Protein AF-A0A8T4N8W8-F1 (afdb_monomer_lite)

Structure (mmCIF, N/CA/C/O backbone):
data_AF-A0A8T4N8W8-F1
#
_entry.id   AF-A0A8T4N8W8-F1
#
loop_
_atom_site.group_PDB
_atom_site.id
_atom_site.type_symbol
_atom_site.label_atom_id
_atom_site.label_alt_id
_atom_site.label_comp_id
_atom_site.label_asym_id
_atom_site.label_entity_id
_atom_site.label_seq_id
_atom_site.pdbx_PDB_ins_code
_atom_site.Cartn_x
_atom_site.Cartn_y
_atom_site.Cartn_z
_atom_site.occupancy
_atom_site.B_iso_or_equiv
_atom_site.auth_seq_id
_atom_site.auth_comp_id
_atom_site.auth_asym_id
_atom_site.auth_atom_id
_atom_site.pdbx_PDB_model_num
ATOM 1 N N . MET A 1 1 ? -19.728 -48.490 -28.906 1.00 53.00 1 MET A N 1
ATOM 2 C CA . MET A 1 1 ? -19.740 -47.046 -28.551 1.00 53.00 1 MET A CA 1
ATOM 3 C C . MET A 1 1 ? -19.686 -46.704 -27.045 1.00 53.00 1 MET A C 1
ATOM 5 O O . MET A 1 1 ? -19.624 -45.523 -26.732 1.00 53.00 1 MET A O 1
ATOM 9 N N . LYS A 1 2 ? -19.655 -47.656 -26.089 1.00 49.41 2 LYS A N 1
ATOM 10 C CA . LYS A 1 2 ? -19.537 -47.335 -24.640 1.00 49.41 2 LYS A CA 1
ATOM 11 C C . LYS A 1 2 ? -18.096 -47.180 -24.116 1.00 49.41 2 LYS A C 1
ATOM 13 O O . LYS A 1 2 ? -17.905 -46.551 -23.083 1.00 49.41 2 LYS A O 1
ATOM 18 N N . LEU A 1 3 ? -17.087 -47.687 -24.832 1.00 43.88 3 LEU A N 1
ATOM 19 C CA . LEU A 1 3 ? -15.693 -47.703 -24.360 1.00 43.88 3 LEU A CA 1
ATOM 20 C C . LEU A 1 3 ? -14.983 -46.333 -24.452 1.00 43.88 3 LEU A C 1
ATOM 22 O O . LEU A 1 3 ? -14.163 -46.006 -23.602 1.00 43.88 3 LEU A O 1
ATOM 26 N N . GLN A 1 4 ? -15.341 -45.490 -25.429 1.00 45.69 4 GLN A N 1
ATOM 27 C CA . GLN A 1 4 ? -14.698 -44.181 -25.637 1.00 45.69 4 GLN A CA 1
ATOM 28 C C . GLN A 1 4 ? -15.079 -43.124 -24.587 1.00 45.69 4 GLN A C 1
ATOM 30 O O . GLN A 1 4 ? -14.284 -42.231 -24.309 1.00 45.69 4 GLN A O 1
ATOM 35 N N . ARG A 1 5 ? -16.256 -43.222 -23.950 1.00 45.28 5 ARG A N 1
ATOM 36 C CA . ARG A 1 5 ? -16.694 -42.239 -22.937 1.00 45.28 5 ARG A CA 1
ATOM 37 C C . ARG A 1 5 ? -15.932 -42.356 -21.609 1.00 45.28 5 ARG A C 1
ATOM 39 O O . ARG A 1 5 ? -15.753 -41.347 -20.934 1.00 45.28 5 ARG A O 1
ATOM 46 N N . ASN A 1 6 ? -15.436 -43.546 -21.263 1.00 50.78 6 ASN A N 1
ATOM 47 C CA . ASN A 1 6 ? -14.675 -43.753 -20.024 1.00 50.78 6 ASN A CA 1
ATOM 48 C C . ASN A 1 6 ? -13.252 -43.188 -20.097 1.00 50.78 6 ASN A C 1
ATOM 50 O O . ASN A 1 6 ? -12.751 -42.671 -19.103 1.00 50.78 6 ASN A O 1
ATOM 54 N N . ILE A 1 7 ? -12.628 -43.210 -21.275 1.00 53.06 7 ILE A N 1
ATOM 55 C CA . ILE A 1 7 ? -11.259 -42.713 -21.458 1.00 53.06 7 ILE A CA 1
ATOM 56 C C . ILE A 1 7 ? -11.209 -41.189 -21.253 1.00 53.06 7 ILE A C 1
ATOM 58 O O . ILE A 1 7 ? -10.396 -40.705 -20.470 1.00 53.06 7 ILE A O 1
ATOM 62 N N . PHE A 1 8 ? -12.145 -40.429 -21.832 1.00 48.12 8 PHE A N 1
ATOM 63 C CA . PHE A 1 8 ? -12.204 -38.970 -21.643 1.00 48.12 8 PHE A CA 1
ATOM 64 C C . PHE A 1 8 ? -12.473 -38.541 -20.190 1.00 48.12 8 PHE A C 1
ATOM 66 O O . PHE A 1 8 ? -11.938 -37.529 -19.740 1.00 48.12 8 PHE A O 1
ATOM 73 N N . SER A 1 9 ? -13.256 -39.312 -19.428 1.00 50.34 9 SER A N 1
ATOM 74 C CA . SER A 1 9 ? -13.489 -39.032 -18.004 1.00 50.34 9 SER A CA 1
ATOM 75 C C . SER A 1 9 ? -12.240 -39.261 -17.149 1.00 50.34 9 SER A C 1
ATOM 77 O O . SER A 1 9 ? -12.034 -38.529 -16.180 1.00 50.34 9 SER A O 1
ATOM 79 N N . ILE A 1 10 ? -11.425 -40.263 -17.489 1.00 54.72 10 ILE A N 1
ATOM 80 C CA . ILE A 1 10 ? -10.175 -40.569 -16.784 1.00 54.72 10 ILE A CA 1
ATOM 81 C C . ILE A 1 10 ? -9.116 -39.510 -17.109 1.00 54.72 10 ILE A C 1
ATOM 83 O O . ILE A 1 10 ? -8.486 -38.994 -16.189 1.00 54.72 10 ILE A O 1
ATOM 87 N N . PHE A 1 11 ? -8.992 -39.094 -18.375 1.00 47.41 11 PHE A N 1
ATOM 88 C CA . PHE A 1 11 ? -8.075 -38.016 -18.767 1.00 47.41 11 PHE A CA 1
ATOM 89 C C . PHE A 1 11 ? -8.440 -36.665 -18.142 1.00 47.41 11 PHE A C 1
ATOM 91 O O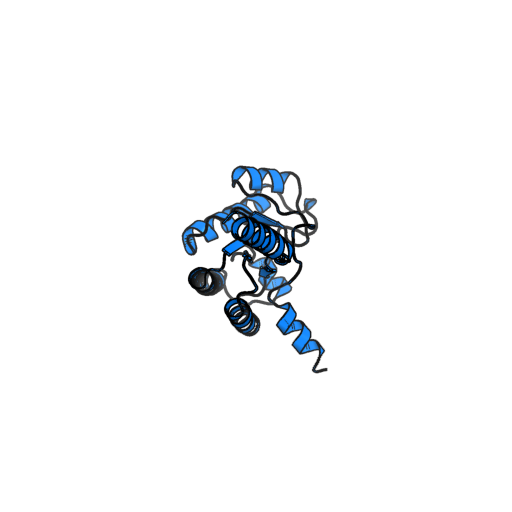 . PHE A 1 11 ? -7.547 -35.936 -17.717 1.00 47.41 11 PHE A O 1
ATOM 98 N N . ARG A 1 12 ? -9.733 -36.343 -18.005 1.00 48.78 12 ARG A N 1
ATOM 99 C CA . ARG A 1 12 ? -10.176 -35.111 -17.334 1.00 48.78 12 ARG A CA 1
ATOM 100 C C . ARG A 1 12 ? -9.859 -35.115 -15.834 1.00 48.78 12 ARG A C 1
ATOM 102 O O . ARG A 1 12 ? -9.370 -34.114 -15.325 1.00 48.78 12 ARG A O 1
ATOM 109 N N . LYS A 1 13 ? -10.044 -36.253 -15.151 1.00 45.66 13 LYS A N 1
ATOM 110 C CA . LYS A 1 13 ? -9.630 -36.417 -13.745 1.00 45.66 13 LYS A CA 1
ATOM 111 C C . LYS A 1 13 ? -8.108 -36.368 -13.567 1.00 45.66 13 LYS A C 1
ATOM 113 O O . LYS A 1 13 ? -7.648 -35.831 -12.568 1.00 45.66 13 LYS A O 1
ATOM 118 N N . PHE A 1 14 ? -7.336 -36.877 -14.531 1.00 43.97 14 PHE A N 1
ATOM 119 C CA . PHE A 1 14 ? -5.872 -36.784 -14.515 1.00 43.97 14 PHE A CA 1
ATOM 120 C C . PHE A 1 14 ? -5.368 -35.352 -14.748 1.00 43.97 14 PHE A C 1
ATOM 122 O O . PHE A 1 14 ? -4.441 -34.929 -14.067 1.00 43.97 14 PHE A O 1
ATOM 129 N N . TYR A 1 15 ? -6.003 -34.582 -15.641 1.00 44.00 15 TYR A N 1
ATOM 130 C CA . TYR A 1 15 ? -5.674 -33.165 -15.857 1.00 44.00 15 TYR A CA 1
ATOM 131 C C . TYR A 1 15 ? -6.038 -32.285 -14.651 1.00 44.00 15 TYR A C 1
ATOM 133 O O . TYR A 1 15 ? -5.325 -31.337 -14.336 1.00 44.00 15 TYR A O 1
ATOM 141 N N . GLU A 1 16 ? -7.120 -32.612 -13.939 1.00 44.50 16 GLU A N 1
ATOM 142 C CA . GLU A 1 16 ? -7.484 -31.942 -12.682 1.00 44.50 16 GLU A CA 1
ATOM 143 C C . GLU A 1 16 ? -6.518 -32.282 -11.527 1.00 44.50 16 GLU A C 1
ATOM 145 O O . GLU A 1 16 ? -6.406 -31.499 -10.587 1.00 44.50 16 GLU A O 1
ATOM 150 N N . TRP A 1 17 ? -5.780 -33.398 -11.611 1.00 40.28 17 TRP A N 1
ATOM 151 C CA . TRP A 1 17 ? -4.795 -33.830 -10.607 1.00 40.28 17 TRP A CA 1
ATOM 152 C C . TRP A 1 17 ? -3.363 -33.326 -10.846 1.00 40.28 17 TRP A C 1
ATOM 154 O O . TRP A 1 17 ? -2.568 -33.324 -9.910 1.00 40.28 17 TRP A O 1
ATOM 164 N N . THR A 1 18 ? -3.010 -32.884 -12.058 1.00 37.09 18 THR A N 1
ATOM 165 C CA . THR A 1 18 ? -1.636 -32.451 -12.389 1.00 37.09 18 THR A CA 1
ATOM 166 C C . THR A 1 18 ? -1.442 -30.943 -12.479 1.00 37.09 18 THR A C 1
ATOM 168 O O . THR A 1 18 ? -0.304 -30.484 -12.587 1.00 37.09 18 THR A O 1
ATOM 171 N N . VAL A 1 19 ? -2.498 -30.138 -12.336 1.00 40.19 19 VAL A N 1
ATOM 172 C CA . VAL A 1 19 ? -2.315 -28.713 -12.041 1.00 40.19 19 VAL A CA 1
ATOM 173 C C . VAL A 1 19 ? -1.991 -28.596 -10.557 1.00 40.19 19 VAL A C 1
ATOM 175 O O . VAL A 1 19 ? -2.871 -28.360 -9.728 1.00 40.19 19 VAL A O 1
ATOM 178 N N . ILE A 1 20 ? -0.708 -28.753 -10.216 1.00 42.34 20 ILE A N 1
ATOM 179 C CA . ILE A 1 20 ? -0.155 -28.165 -8.996 1.00 42.34 20 ILE A CA 1
ATOM 180 C C . ILE A 1 20 ? -0.539 -26.688 -9.075 1.00 42.34 20 ILE A C 1
ATOM 182 O O . ILE A 1 20 ? 0.053 -25.917 -9.829 1.00 42.34 20 ILE A O 1
ATOM 186 N N . ARG A 1 21 ? -1.611 -26.302 -8.375 1.00 41.72 21 ARG A N 1
ATOM 187 C CA . ARG A 1 21 ? -2.006 -24.905 -8.228 1.00 41.72 21 ARG A CA 1
ATOM 188 C C . ARG A 1 21 ? -0.927 -24.261 -7.374 1.00 41.72 21 ARG A C 1
ATOM 190 O O . ARG A 1 21 ? -1.063 -24.191 -6.155 1.00 41.72 21 ARG A O 1
ATOM 197 N N . PHE A 1 22 ? 0.160 -23.832 -8.011 1.00 52.47 22 PHE A N 1
ATOM 198 C CA . PHE A 1 22 ? 1.075 -22.880 -7.411 1.00 52.47 22 PHE A CA 1
ATOM 199 C C . PHE A 1 22 ? 0.207 -21.726 -6.923 1.00 52.47 22 PHE A C 1
ATOM 201 O O . PHE A 1 22 ? -0.564 -21.153 -7.701 1.00 52.47 22 PHE A O 1
ATOM 208 N N . LYS A 1 23 ? 0.242 -21.465 -5.609 1.00 55.50 23 LYS A N 1
ATOM 209 C CA . LYS A 1 23 ? -0.419 -20.280 -5.071 1.00 55.50 23 LYS A CA 1
ATOM 210 C C . LYS A 1 23 ? 0.111 -19.098 -5.890 1.00 55.50 23 LYS A C 1
ATOM 212 O O . LYS A 1 23 ? 1.322 -19.029 -6.104 1.00 55.50 23 LYS A O 1
ATOM 217 N N . PRO A 1 24 ? -0.767 -18.228 -6.407 1.00 62.94 24 PRO A N 1
ATOM 218 C CA . PRO A 1 24 ? -0.310 -17.065 -7.142 1.00 62.94 24 PRO A CA 1
ATOM 219 C C . PRO A 1 24 ? 0.679 -16.284 -6.277 1.00 62.94 24 PRO A C 1
ATOM 221 O O . PRO A 1 24 ? 0.389 -16.067 -5.098 1.00 62.94 24 PRO A O 1
ATOM 224 N N . LEU A 1 25 ? 1.819 -15.878 -6.841 1.00 74.81 25 LEU A N 1
ATOM 225 C CA . LEU A 1 25 ? 2.808 -15.113 -6.090 1.00 74.81 25 LEU A CA 1
ATOM 226 C C . LEU A 1 25 ? 2.155 -13.803 -5.629 1.00 74.81 25 LEU A C 1
ATOM 228 O O . LEU A 1 25 ? 1.484 -13.117 -6.418 1.00 74.81 25 LEU A O 1
ATOM 232 N N . THR A 1 26 ? 2.311 -13.501 -4.343 1.00 82.69 26 THR A N 1
ATOM 233 C CA . THR A 1 26 ? 1.915 -12.225 -3.751 1.00 82.69 26 THR A CA 1
ATOM 234 C C . THR A 1 26 ? 3.168 -11.448 -3.402 1.00 82.69 26 THR A C 1
ATOM 236 O O . THR A 1 26 ? 4.087 -12.028 -2.837 1.00 82.69 26 THR A O 1
ATOM 239 N N . VAL A 1 27 ? 3.211 -10.160 -3.728 1.00 84.81 27 VAL A N 1
ATOM 240 C CA . VAL A 1 27 ? 4.395 -9.336 -3.463 1.00 84.81 27 VAL A CA 1
ATOM 241 C C . VAL A 1 27 ? 4.048 -8.185 -2.536 1.00 84.81 27 VAL A C 1
ATOM 243 O O . VAL A 1 27 ? 3.050 -7.479 -2.715 1.00 84.81 27 VAL A O 1
ATOM 246 N N . HIS A 1 28 ? 4.904 -7.999 -1.545 1.00 89.31 28 HIS A N 1
ATOM 247 C CA . HIS A 1 28 ? 4.926 -6.856 -0.656 1.00 89.31 28 HIS A CA 1
ATOM 248 C C . HIS A 1 28 ? 5.607 -5.684 -1.361 1.00 89.31 28 HIS A C 1
ATOM 250 O O . HIS A 1 28 ? 6.751 -5.798 -1.790 1.00 89.31 28 HIS A O 1
ATOM 256 N N . THR A 1 29 ? 4.902 -4.567 -1.526 1.00 89.25 29 THR A N 1
ATOM 257 C CA . THR A 1 29 ? 5.421 -3.410 -2.267 1.00 89.25 29 THR A CA 1
ATOM 258 C C . THR A 1 29 ? 5.674 -2.229 -1.342 1.00 89.25 29 THR A C 1
ATOM 260 O O . THR A 1 29 ? 4.724 -1.575 -0.902 1.00 89.25 29 THR A O 1
ATOM 263 N N . GLU A 1 30 ? 6.945 -1.935 -1.082 1.00 91.94 30 GLU A N 1
ATOM 264 C CA . GLU A 1 30 ? 7.357 -0.843 -0.187 1.00 91.94 30 GLU A CA 1
ATOM 265 C C . GLU A 1 30 ? 8.293 0.157 -0.866 1.00 91.94 30 GLU A C 1
ATOM 267 O O . GLU A 1 30 ? 8.384 1.304 -0.438 1.00 91.94 30 GLU A O 1
ATOM 272 N N . ALA A 1 31 ? 8.961 -0.248 -1.945 1.00 93.25 31 ALA A N 1
ATOM 273 C CA . ALA A 1 31 ? 9.998 0.531 -2.606 1.00 93.25 31 ALA A CA 1
ATOM 274 C C . ALA A 1 31 ? 9.618 0.933 -4.037 1.00 93.25 31 ALA A C 1
ATOM 276 O O . ALA A 1 31 ? 10.482 1.323 -4.825 1.00 93.25 31 ALA A O 1
ATOM 277 N N . ILE A 1 32 ? 8.327 0.885 -4.388 1.00 94.62 32 ILE A N 1
ATOM 278 C CA . ILE A 1 32 ? 7.862 1.160 -5.754 1.00 94.62 32 ILE A CA 1
ATOM 279 C C . ILE A 1 32 ? 8.260 2.536 -6.274 1.00 94.62 32 ILE A C 1
ATOM 281 O O . ILE A 1 32 ? 8.282 2.708 -7.482 1.00 94.62 32 ILE A O 1
ATOM 285 N N . MET A 1 33 ? 8.577 3.516 -5.423 1.00 94.62 33 MET A N 1
ATOM 286 C CA . MET A 1 33 ? 9.053 4.841 -5.846 1.00 94.62 33 MET A CA 1
ATOM 287 C C . MET A 1 33 ? 10.520 4.852 -6.307 1.00 94.62 33 MET A C 1
ATOM 289 O O . MET A 1 33 ? 10.941 5.811 -6.947 1.00 94.62 33 MET A O 1
ATOM 293 N N . ILE A 1 34 ? 11.292 3.799 -6.036 1.00 93.88 34 ILE A N 1
ATOM 294 C CA . ILE A 1 34 ? 12.697 3.675 -6.436 1.00 93.88 34 ILE A CA 1
ATOM 295 C C . ILE A 1 34 ? 12.775 3.134 -7.869 1.00 93.88 34 ILE A C 1
ATOM 297 O O . ILE A 1 34 ? 12.195 2.099 -8.187 1.00 93.88 34 ILE A O 1
ATOM 301 N N . ASP A 1 35 ? 13.497 3.822 -8.754 1.00 93.69 35 ASP A N 1
ATOM 302 C CA . ASP A 1 35 ? 13.534 3.493 -10.189 1.00 93.69 35 ASP A CA 1
ATOM 303 C C . ASP A 1 35 ? 14.124 2.112 -10.497 1.00 93.69 35 ASP A C 1
ATOM 305 O O . ASP A 1 35 ? 13.618 1.403 -11.370 1.00 93.69 35 ASP A O 1
ATOM 309 N N . SER A 1 36 ? 15.173 1.702 -9.778 1.00 92.38 36 SER A N 1
ATOM 310 C CA . SER A 1 36 ? 15.768 0.370 -9.937 1.00 92.38 36 SER A CA 1
ATOM 311 C C . SER A 1 36 ? 14.779 -0.735 -9.564 1.00 92.38 36 SER A C 1
ATOM 313 O O . SER A 1 36 ? 14.598 -1.672 -10.337 1.00 92.38 36 SER A O 1
ATOM 315 N N . VAL A 1 37 ? 14.071 -0.579 -8.441 1.00 92.81 37 VAL A N 1
ATOM 316 C CA . VAL A 1 37 ? 13.004 -1.493 -8.002 1.00 92.81 37 VAL A CA 1
ATOM 317 C C . VAL A 1 37 ? 11.864 -1.517 -9.013 1.00 92.81 37 VAL A C 1
ATOM 319 O O . VAL A 1 37 ? 11.415 -2.584 -9.424 1.00 92.81 37 VAL A O 1
ATOM 322 N N . TRP A 1 38 ? 11.436 -0.352 -9.497 1.00 94.94 38 TRP A N 1
ATOM 323 C CA . TRP A 1 38 ? 10.382 -0.261 -10.501 1.00 94.94 38 TRP A CA 1
ATOM 324 C C . TRP A 1 38 ? 10.718 -1.001 -11.800 1.00 94.94 38 TRP A C 1
ATOM 326 O O . TRP A 1 38 ? 9.853 -1.633 -12.411 1.00 94.94 38 TRP A O 1
ATOM 336 N N . ASN A 1 39 ? 11.980 -0.969 -12.227 1.00 94.06 39 ASN A N 1
ATOM 337 C CA . ASN A 1 39 ? 12.419 -1.730 -13.391 1.00 94.06 39 ASN A CA 1
ATOM 338 C C . ASN A 1 39 ? 12.330 -3.247 -13.173 1.00 94.06 39 ASN A C 1
ATOM 340 O O . ASN A 1 39 ? 11.955 -3.953 -14.110 1.00 94.06 39 ASN A O 1
ATOM 344 N N . GLU A 1 40 ? 12.597 -3.740 -11.964 1.00 90.19 40 GLU A N 1
ATOM 345 C CA . GLU A 1 40 ? 12.396 -5.154 -11.624 1.00 90.19 40 GLU A CA 1
ATOM 346 C C . GLU A 1 40 ? 10.911 -5.521 -11.530 1.00 90.19 40 GLU A C 1
ATOM 348 O O . GLU A 1 40 ? 10.500 -6.527 -12.110 1.00 90.19 40 GLU A O 1
ATOM 353 N N . ILE A 1 41 ? 10.072 -4.667 -10.931 1.00 91.56 41 ILE A N 1
ATOM 354 C CA . ILE A 1 41 ? 8.612 -4.867 -10.896 1.00 91.56 41 ILE A CA 1
ATOM 355 C C . ILE A 1 41 ? 8.059 -5.060 -12.314 1.00 91.56 41 ILE A C 1
ATOM 357 O O . ILE A 1 41 ? 7.312 -6.007 -12.561 1.00 91.56 41 ILE A O 1
ATOM 361 N N . LYS A 1 42 ? 8.459 -4.220 -13.280 1.00 93.12 42 LYS A N 1
ATOM 362 C CA . LYS A 1 42 ? 8.021 -4.365 -14.682 1.00 93.12 42 LYS A CA 1
ATOM 363 C C . LYS A 1 42 ? 8.406 -5.723 -15.280 1.00 93.12 42 LYS A C 1
ATOM 365 O O . LYS A 1 42 ? 7.607 -6.307 -16.013 1.00 93.12 42 LYS A O 1
ATOM 370 N N . LYS A 1 43 ? 9.599 -6.243 -14.965 1.00 90.75 43 LYS A N 1
ATOM 371 C CA . LYS A 1 43 ? 10.046 -7.572 -15.420 1.00 90.75 43 LYS A CA 1
ATOM 372 C C . LYS A 1 43 ? 9.212 -8.688 -14.787 1.00 90.75 43 LYS A C 1
ATOM 374 O O . LYS A 1 43 ? 8.818 -9.610 -15.497 1.00 90.75 43 LYS A O 1
ATOM 379 N N . GLU A 1 44 ? 8.908 -8.599 -13.493 1.00 86.81 44 GLU A N 1
ATOM 380 C CA . GLU A 1 44 ? 8.069 -9.585 -12.796 1.00 86.81 44 GLU A CA 1
ATOM 381 C C . GLU A 1 44 ? 6.625 -9.598 -13.304 1.00 86.81 44 GLU A C 1
ATOM 383 O O . GLU A 1 44 ? 6.061 -10.668 -13.548 1.00 86.81 44 GLU A O 1
ATOM 388 N N . VAL A 1 45 ? 6.047 -8.420 -13.558 1.00 88.62 45 VAL A N 1
ATOM 389 C CA . VAL A 1 45 ? 4.722 -8.296 -14.183 1.00 88.62 45 VAL A CA 1
ATOM 390 C C . VAL A 1 45 ? 4.717 -8.935 -15.576 1.00 88.62 45 VAL A C 1
ATOM 392 O O . VAL A 1 45 ? 3.826 -9.726 -15.878 1.00 88.62 45 VAL A O 1
ATOM 395 N N . ALA A 1 46 ? 5.742 -8.684 -16.399 1.00 88.06 46 ALA A N 1
ATOM 396 C CA . ALA A 1 46 ? 5.859 -9.276 -17.735 1.00 88.06 46 ALA A CA 1
ATOM 397 C C . ALA A 1 46 ? 6.015 -10.811 -17.718 1.00 88.06 46 ALA A C 1
ATOM 399 O O . ALA A 1 46 ? 5.596 -11.484 -18.658 1.00 88.06 46 ALA A O 1
ATOM 400 N N . ARG A 1 47 ? 6.584 -11.384 -16.647 1.00 86.00 47 ARG A N 1
ATOM 401 C CA . ARG A 1 47 ? 6.681 -12.843 -16.450 1.00 86.00 47 ARG A CA 1
ATOM 402 C C . ARG A 1 47 ? 5.339 -13.491 -16.094 1.00 86.00 47 ARG A C 1
ATOM 404 O O . ARG A 1 47 ? 5.244 -14.716 -16.146 1.00 86.00 47 ARG A O 1
ATOM 411 N N . GLY A 1 48 ? 4.330 -12.709 -15.699 1.00 80.19 48 GLY A N 1
ATOM 412 C CA . GLY A 1 48 ? 2.981 -13.192 -15.384 1.00 80.19 48 GLY A CA 1
ATOM 413 C C . GLY A 1 48 ? 2.885 -14.076 -14.134 1.00 80.19 48 GLY A C 1
ATOM 414 O O . GLY A 1 48 ? 1.903 -14.796 -13.968 1.00 80.19 48 GLY A O 1
ATOM 415 N N . ARG A 1 49 ? 3.906 -14.065 -13.267 1.00 73.50 49 ARG A N 1
ATOM 416 C CA . ARG A 1 49 ? 3.962 -14.909 -12.057 1.00 73.50 49 ARG A CA 1
ATOM 417 C C . ARG A 1 49 ? 3.254 -14.282 -10.861 1.00 73.50 49 ARG A C 1
ATOM 419 O O . ARG A 1 49 ? 2.707 -15.005 -10.028 1.00 73.50 49 ARG A O 1
ATOM 426 N N . VAL A 1 50 ? 3.270 -12.953 -10.782 1.00 77.50 50 VAL A N 1
ATOM 427 C CA . VAL A 1 50 ? 2.624 -12.192 -9.712 1.00 77.50 50 VAL A CA 1
ATOM 428 C C . VAL A 1 50 ? 1.188 -11.897 -10.111 1.00 77.50 50 VAL A C 1
ATOM 430 O O . VAL A 1 50 ? 0.919 -11.464 -11.228 1.00 77.50 50 VAL A O 1
ATOM 433 N N . SER A 1 51 ? 0.259 -12.145 -9.191 1.00 79.50 51 SER A N 1
ATOM 434 C CA . SER A 1 51 ? -1.158 -11.825 -9.415 1.00 79.50 51 SER A CA 1
ATOM 435 C C . SER A 1 51 ? -1.676 -10.729 -8.494 1.00 79.50 51 SER A C 1
ATOM 437 O O . SER A 1 51 ? -2.715 -10.131 -8.777 1.00 79.50 51 SER A O 1
ATOM 439 N N . ARG A 1 52 ? -0.989 -10.491 -7.371 1.00 90.69 52 ARG A N 1
ATOM 440 C CA . ARG A 1 52 ? -1.453 -9.618 -6.298 1.00 90.69 52 ARG A CA 1
ATOM 441 C C . ARG A 1 52 ? -0.283 -8.906 -5.643 1.00 90.69 52 ARG A C 1
ATOM 443 O O . ARG A 1 52 ? 0.700 -9.539 -5.272 1.00 90.69 52 ARG A O 1
ATOM 450 N N . TRP A 1 53 ? -0.454 -7.612 -5.441 1.00 94.44 53 TRP A N 1
ATOM 451 C CA . TRP A 1 53 ? 0.514 -6.750 -4.785 1.00 94.44 53 TRP A CA 1
ATOM 452 C C . TRP A 1 53 ? -0.154 -6.107 -3.578 1.00 94.44 53 TRP A C 1
ATOM 454 O O . TRP A 1 53 ? -1.216 -5.498 -3.718 1.00 94.44 53 TRP A O 1
ATOM 464 N N . TYR A 1 54 ? 0.445 -6.256 -2.401 1.00 96.38 54 TYR A N 1
ATOM 465 C CA . TYR A 1 54 ? 0.038 -5.509 -1.217 1.00 96.38 54 TYR A CA 1
ATOM 466 C C . TYR A 1 54 ? 0.846 -4.221 -1.193 1.00 96.38 54 TYR A C 1
ATOM 468 O O . TYR A 1 54 ? 2.056 -4.235 -0.962 1.00 96.38 54 TYR A O 1
ATOM 476 N N . VAL A 1 55 ? 0.171 -3.125 -1.518 1.00 97.38 55 VAL A N 1
ATOM 477 C CA . VAL A 1 55 ? 0.796 -1.847 -1.822 1.00 97.38 55 VAL A CA 1
ATOM 478 C C . VAL A 1 55 ? 0.575 -0.843 -0.709 1.00 97.38 55 VAL A C 1
ATOM 480 O O . VAL A 1 55 ? -0.517 -0.732 -0.150 1.00 97.38 55 VAL A O 1
ATOM 483 N N . MET A 1 56 ? 1.620 -0.082 -0.416 1.00 97.00 56 MET A N 1
ATOM 484 C CA . MET A 1 56 ? 1.531 1.075 0.460 1.00 97.00 56 MET A CA 1
ATOM 485 C C . MET A 1 56 ? 1.043 2.306 -0.297 1.00 97.00 56 MET A C 1
ATOM 487 O O . MET A 1 56 ? 1.006 2.341 -1.529 1.00 97.00 56 MET A O 1
ATOM 491 N N . THR A 1 57 ? 0.678 3.351 0.438 1.00 97.88 57 THR A N 1
ATOM 492 C CA . THR A 1 57 ? 0.252 4.632 -0.138 1.00 97.88 57 THR A CA 1
ATOM 493 C C . THR A 1 57 ? 1.161 5.767 0.346 1.00 97.88 57 THR A C 1
ATOM 495 O O . THR A 1 57 ? 2.016 5.537 1.209 1.00 97.88 57 THR A O 1
ATOM 498 N N . PRO A 1 58 ? 1.012 6.997 -0.176 1.00 97.69 58 PRO A N 1
ATOM 499 C CA . PRO A 1 58 ? 1.773 8.155 0.297 1.00 97.69 58 PRO A CA 1
ATOM 500 C C . PRO A 1 58 ? 1.548 8.500 1.775 1.00 97.69 58 PRO A C 1
ATOM 502 O O . PRO A 1 58 ? 2.347 9.230 2.352 1.00 97.69 58 PRO A O 1
ATOM 505 N N . GLU A 1 59 ? 0.498 7.965 2.408 1.00 97.12 59 GLU A N 1
ATOM 506 C CA . GLU A 1 59 ? 0.219 8.176 3.836 1.00 97.12 59 GLU A CA 1
ATOM 507 C C . GLU A 1 59 ? 1.304 7.594 4.749 1.00 97.12 59 GLU A C 1
ATOM 509 O O . GLU A 1 59 ? 1.442 8.017 5.892 1.00 97.12 59 GLU A O 1
ATOM 514 N N . ASN A 1 60 ? 2.126 6.677 4.238 1.00 96.31 60 ASN A N 1
ATOM 515 C CA . ASN A 1 60 ? 3.291 6.138 4.931 1.00 96.31 60 ASN A CA 1
ATOM 516 C C . ASN A 1 60 ? 4.585 6.942 4.672 1.00 96.31 60 ASN A C 1
ATOM 518 O O . ASN A 1 60 ? 5.681 6.389 4.751 1.00 96.31 60 ASN A O 1
ATOM 522 N N . ILE A 1 61 ? 4.486 8.244 4.367 1.00 95.31 61 ILE A N 1
ATOM 523 C CA . ILE A 1 61 ? 5.633 9.112 4.036 1.00 95.31 61 ILE A CA 1
ATOM 524 C C . ILE A 1 61 ? 6.792 9.019 5.039 1.00 95.31 61 ILE A C 1
ATOM 526 O O . ILE A 1 61 ? 7.951 8.953 4.629 1.00 95.31 61 ILE A O 1
ATOM 530 N N . ASP A 1 62 ? 6.495 8.966 6.335 1.00 93.62 62 ASP A N 1
ATOM 531 C CA . ASP A 1 62 ? 7.518 8.923 7.385 1.00 93.62 62 ASP A CA 1
ATOM 532 C C . ASP A 1 62 ? 8.283 7.595 7.387 1.00 93.62 62 ASP A C 1
ATOM 534 O O . ASP A 1 62 ? 9.500 7.566 7.596 1.00 93.62 62 ASP A O 1
ATOM 538 N N . TYR A 1 63 ? 7.600 6.498 7.051 1.00 94.00 63 TYR A N 1
ATOM 539 C CA . TYR A 1 63 ? 8.246 5.206 6.857 1.00 94.00 63 TYR A CA 1
ATOM 540 C C . TYR A 1 63 ? 9.204 5.257 5.663 1.00 94.00 63 TYR A C 1
ATOM 542 O O . TYR A 1 63 ? 10.372 4.910 5.798 1.00 94.00 63 TYR A O 1
ATOM 550 N N . TYR A 1 64 ? 8.780 5.778 4.510 1.00 94.12 64 TYR A N 1
ATOM 551 C CA . TYR A 1 64 ? 9.687 5.835 3.361 1.00 94.12 64 TYR A CA 1
ATOM 552 C C . TYR A 1 64 ? 10.881 6.767 3.589 1.00 94.12 64 TYR A C 1
ATOM 554 O O . TYR A 1 64 ? 11.985 6.486 3.121 1.00 94.12 64 TYR A O 1
ATOM 562 N N . LYS A 1 65 ? 10.679 7.886 4.296 1.00 92.94 65 LYS A N 1
ATOM 563 C CA . LYS A 1 65 ? 11.765 8.806 4.660 1.00 92.94 65 LYS A CA 1
ATOM 564 C C . LYS A 1 65 ? 12.799 8.119 5.544 1.00 92.94 65 LYS A C 1
ATOM 566 O O . LYS A 1 65 ? 13.990 8.296 5.324 1.00 92.94 65 LYS A O 1
ATOM 571 N N . SER A 1 66 ? 12.348 7.339 6.522 1.00 91.38 66 SER A N 1
ATOM 572 C CA . SER A 1 66 ? 13.235 6.649 7.460 1.00 91.38 66 SER A CA 1
ATOM 573 C C . SER A 1 66 ? 13.909 5.417 6.852 1.00 91.38 66 SER A C 1
ATOM 575 O O . SER A 1 66 ? 15.111 5.245 7.029 1.00 91.38 66 SER A O 1
ATOM 577 N N . PHE A 1 67 ? 13.171 4.588 6.110 1.00 90.81 67 PHE A N 1
ATOM 578 C CA . PHE A 1 67 ? 13.670 3.305 5.610 1.00 90.81 67 PHE A CA 1
ATOM 579 C C . PHE A 1 67 ? 14.375 3.410 4.249 1.00 90.81 67 PHE A C 1
ATOM 581 O O . PHE A 1 67 ? 15.422 2.803 4.044 1.00 90.81 67 PHE A O 1
ATOM 588 N N . PHE A 1 68 ? 13.847 4.223 3.328 1.00 90.31 68 PHE A N 1
ATOM 589 C CA . PHE A 1 68 ? 14.386 4.371 1.968 1.00 90.31 68 PHE A CA 1
ATOM 590 C C . PHE A 1 68 ? 15.079 5.718 1.724 1.00 90.31 68 PHE A C 1
ATOM 592 O O . PHE A 1 68 ? 15.503 5.992 0.601 1.00 90.31 68 PHE A O 1
ATOM 599 N N . ASN A 1 69 ? 15.202 6.568 2.752 1.00 91.75 69 ASN A N 1
ATOM 600 C CA . ASN A 1 69 ? 15.832 7.891 2.663 1.00 91.75 69 ASN A CA 1
ATOM 601 C C . ASN A 1 69 ? 15.250 8.766 1.535 1.00 91.75 69 ASN A C 1
ATOM 603 O O . ASN A 1 69 ? 15.972 9.504 0.853 1.00 91.75 69 ASN A O 1
ATOM 607 N N . ILE A 1 70 ? 13.935 8.677 1.295 1.00 90.19 70 ILE A N 1
ATOM 608 C CA . ILE A 1 70 ? 13.305 9.506 0.266 1.00 90.19 70 ILE A CA 1
ATOM 609 C C . ILE A 1 70 ? 13.263 10.969 0.721 1.00 90.19 70 ILE A C 1
ATOM 611 O O . ILE A 1 70 ? 12.894 11.279 1.851 1.00 90.19 70 ILE A O 1
ATOM 615 N N . LYS A 1 71 ? 13.624 11.888 -0.178 1.00 92.56 71 LYS A N 1
ATOM 616 C CA . LYS A 1 71 ? 13.646 13.341 0.093 1.00 92.56 71 LYS A CA 1
ATOM 617 C C . LYS A 1 71 ? 12.509 14.109 -0.583 1.00 92.56 71 LYS A C 1
ATOM 619 O O . LYS A 1 71 ? 12.435 15.328 -0.473 1.00 92.56 71 LYS A O 1
ATOM 624 N N . MET A 1 72 ? 11.648 13.402 -1.308 1.00 93.44 72 MET A N 1
ATOM 625 C CA . MET A 1 72 ? 10.553 13.996 -2.070 1.00 93.44 72 MET A CA 1
ATOM 626 C C . MET A 1 72 ? 9.374 14.401 -1.176 1.00 93.44 72 MET A C 1
ATOM 628 O O . MET A 1 72 ? 9.207 13.892 -0.064 1.00 93.44 72 MET A O 1
ATOM 632 N N . SER A 1 73 ? 8.544 15.317 -1.676 1.00 95.75 73 SER A N 1
ATOM 633 C CA . SER A 1 73 ? 7.307 15.710 -1.003 1.00 95.75 73 SER A CA 1
ATOM 634 C C . SER A 1 73 ? 6.257 14.590 -1.059 1.00 95.75 73 SER A C 1
ATOM 636 O O . SER A 1 73 ? 6.308 13.715 -1.925 1.00 95.75 73 SER A O 1
ATOM 638 N N . THR A 1 74 ? 5.247 14.638 -0.183 1.00 95.50 74 THR A N 1
ATOM 639 C CA . THR A 1 74 ? 4.103 13.707 -0.241 1.00 95.50 74 THR A CA 1
ATOM 640 C C . THR A 1 74 ? 3.352 13.808 -1.574 1.00 95.50 74 THR A C 1
ATOM 642 O O . THR A 1 74 ? 2.850 12.804 -2.074 1.00 95.50 74 THR A O 1
ATOM 645 N N . SER A 1 75 ? 3.304 15.001 -2.179 1.00 97.19 75 SER A N 1
ATOM 646 C CA . SER A 1 75 ? 2.670 15.224 -3.485 1.00 97.19 75 SER A CA 1
ATOM 647 C C . SER A 1 75 ? 3.432 14.527 -4.614 1.00 97.19 75 SER A C 1
ATOM 649 O O . SER A 1 75 ? 2.827 13.826 -5.425 1.00 97.19 75 SER A O 1
ATOM 651 N N . ASP A 1 76 ? 4.760 14.664 -4.642 1.00 97.50 76 ASP A N 1
ATOM 652 C CA . ASP A 1 76 ? 5.601 14.014 -5.655 1.00 97.50 76 ASP A CA 1
ATOM 653 C C . ASP A 1 76 ? 5.568 12.494 -5.507 1.00 97.50 76 ASP A C 1
ATOM 655 O O . ASP A 1 76 ? 5.391 11.776 -6.492 1.00 97.50 76 ASP A O 1
ATOM 659 N N . LEU A 1 77 ? 5.640 12.007 -4.263 1.00 96.94 77 LEU A N 1
ATOM 660 C CA . LEU A 1 77 ? 5.484 10.591 -3.955 1.00 96.94 77 LEU A CA 1
ATOM 661 C C . LEU A 1 77 ? 4.128 10.067 -4.447 1.00 96.94 77 LEU A C 1
ATOM 663 O O . LEU A 1 77 ? 4.071 9.053 -5.139 1.00 96.94 77 LEU A O 1
ATOM 667 N N . SER A 1 78 ? 3.043 10.789 -4.151 1.00 98.06 78 SER A N 1
ATOM 668 C CA . SER A 1 78 ? 1.692 10.457 -4.613 1.00 98.06 78 SER A CA 1
ATOM 669 C C . SER A 1 78 ? 1.605 10.368 -6.132 1.00 98.06 78 SER A C 1
ATOM 671 O O . SER A 1 78 ? 1.053 9.400 -6.655 1.00 98.06 78 SER A O 1
ATOM 673 N N . LYS A 1 79 ? 2.205 11.319 -6.855 1.00 98.44 79 LYS A N 1
ATOM 674 C CA . LYS A 1 79 ? 2.226 11.317 -8.321 1.00 98.44 79 LYS A CA 1
ATOM 675 C C . LYS A 1 79 ? 2.948 10.087 -8.879 1.00 98.44 79 LYS A C 1
ATOM 677 O O . LYS A 1 79 ? 2.389 9.406 -9.737 1.00 98.44 79 LYS A O 1
ATOM 682 N N . ILE A 1 80 ? 4.141 9.780 -8.364 1.00 98.06 80 ILE A N 1
ATOM 683 C CA . ILE A 1 80 ? 4.945 8.626 -8.801 1.00 98.06 80 ILE A CA 1
ATOM 684 C C . ILE A 1 80 ? 4.208 7.314 -8.516 1.00 98.06 80 ILE A C 1
ATOM 686 O O . ILE A 1 80 ? 4.084 6.462 -9.396 1.00 98.06 80 ILE A O 1
ATOM 690 N N . MET A 1 81 ? 3.684 7.149 -7.300 1.00 98.12 81 MET A N 1
ATOM 691 C CA . MET A 1 81 ? 2.965 5.936 -6.911 1.00 98.12 81 MET A CA 1
ATOM 692 C C . MET A 1 81 ? 1.689 5.753 -7.734 1.00 98.12 81 MET A C 1
ATOM 694 O O . MET A 1 81 ? 1.426 4.655 -8.216 1.00 98.12 81 MET A O 1
ATOM 698 N N . LYS A 1 82 ? 0.923 6.828 -7.959 1.00 98.56 82 LYS A N 1
ATOM 699 C CA . LYS A 1 82 ? -0.276 6.808 -8.805 1.00 98.56 82 LYS A CA 1
ATOM 700 C C . LYS A 1 82 ? 0.044 6.334 -10.220 1.00 98.56 82 LYS A C 1
ATOM 702 O O . LYS A 1 82 ? -0.631 5.438 -10.718 1.00 98.56 82 LYS A O 1
ATOM 707 N N . GLU A 1 83 ? 1.069 6.902 -10.852 1.00 98.62 83 GLU A N 1
ATOM 708 C 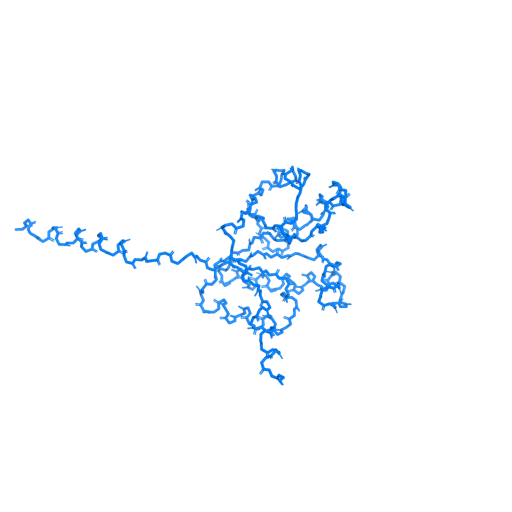CA . GLU A 1 83 ? 1.504 6.505 -12.195 1.00 98.62 83 GLU A CA 1
ATOM 709 C C . GLU A 1 83 ? 1.848 5.009 -12.258 1.00 98.62 83 GLU A C 1
ATOM 711 O O . GLU A 1 83 ? 1.320 4.279 -13.100 1.00 98.62 83 GLU A O 1
ATOM 716 N N . ARG A 1 84 ? 2.684 4.535 -11.328 1.00 98.25 84 ARG A N 1
ATOM 717 C CA . ARG A 1 84 ? 3.160 3.144 -11.309 1.00 98.25 84 ARG A CA 1
ATOM 718 C C . ARG A 1 84 ? 2.038 2.155 -11.005 1.00 98.25 84 ARG A C 1
ATOM 720 O O . ARG A 1 84 ? 1.928 1.133 -11.677 1.00 98.25 84 ARG A O 1
ATOM 727 N N . TYR A 1 85 ? 1.146 2.475 -10.070 1.00 98.19 85 TYR A N 1
ATOM 728 C CA . TYR A 1 85 ? -0.012 1.632 -9.771 1.00 98.19 85 TYR A CA 1
ATOM 729 C C . TYR A 1 85 ? -1.018 1.576 -10.919 1.00 98.19 85 TYR A C 1
ATOM 731 O O . TYR A 1 85 ? -1.507 0.492 -11.230 1.00 98.19 85 TYR A O 1
ATOM 739 N N . LEU A 1 86 ? -1.293 2.693 -11.600 1.00 98.31 86 LEU A N 1
ATOM 740 C CA . LEU A 1 86 ? -2.142 2.685 -12.796 1.00 98.31 86 LEU A CA 1
ATOM 741 C C . LEU A 1 86 ? -1.535 1.834 -13.916 1.00 98.31 86 LEU A C 1
ATOM 743 O O . LEU A 1 86 ? -2.263 1.095 -14.579 1.00 98.31 86 LEU A O 1
ATOM 747 N N . TRP A 1 87 ? -0.211 1.877 -14.089 1.00 97.69 87 TRP A N 1
ATOM 748 C CA . TRP A 1 87 ? 0.484 0.980 -15.011 1.00 97.69 87 TRP A CA 1
ATOM 749 C C . TRP A 1 87 ? 0.314 -0.491 -14.608 1.00 97.69 87 TRP A C 1
ATOM 751 O O . TRP A 1 87 ? -0.019 -1.321 -15.445 1.00 97.69 87 TRP A O 1
ATOM 761 N N . MET A 1 88 ? 0.474 -0.837 -13.328 1.00 95.69 88 MET A N 1
ATOM 762 C CA . MET A 1 88 ? 0.286 -2.221 -12.869 1.00 95.69 88 MET A CA 1
ATOM 763 C C . MET A 1 88 ? -1.148 -2.707 -13.122 1.00 95.69 88 MET A C 1
ATOM 765 O O . MET A 1 88 ? -1.347 -3.812 -13.627 1.00 95.69 88 MET A O 1
ATOM 769 N N . ILE A 1 89 ? -2.145 -1.862 -12.845 1.00 95.81 89 ILE A N 1
ATOM 770 C CA . ILE A 1 89 ? -3.560 -2.158 -13.104 1.00 95.81 89 ILE A CA 1
ATOM 771 C C . ILE A 1 89 ? -3.804 -2.402 -14.600 1.00 95.81 89 ILE A C 1
ATOM 773 O O . ILE A 1 89 ? -4.470 -3.375 -14.955 1.00 95.81 89 ILE A O 1
ATOM 777 N N . SER A 1 90 ? -3.236 -1.577 -15.489 1.00 95.88 90 SER A N 1
ATOM 778 C CA . SER A 1 90 ? -3.385 -1.765 -16.942 1.00 95.88 90 SER A CA 1
ATOM 779 C C . SER A 1 90 ? -2.713 -3.040 -17.466 1.00 95.88 90 SER A C 1
ATOM 781 O O . SER A 1 90 ? -3.062 -3.512 -18.545 1.00 95.88 90 SER A O 1
ATOM 783 N N . HIS A 1 91 ? -1.824 -3.645 -16.673 1.00 94.06 91 HIS A N 1
ATOM 784 C CA . HIS A 1 91 ? -1.176 -4.933 -16.939 1.00 94.06 91 HIS A CA 1
ATOM 785 C C . HIS A 1 91 ? -1.799 -6.084 -16.127 1.00 94.06 91 HIS A C 1
ATOM 787 O O . HIS A 1 91 ? -1.148 -7.093 -15.841 1.00 94.06 91 HIS A O 1
ATOM 793 N N . GLY A 1 92 ? -3.068 -5.937 -15.732 1.00 92.31 92 GLY A N 1
ATOM 794 C CA . GLY A 1 92 ? -3.867 -6.999 -15.119 1.00 92.31 92 GLY A CA 1
ATOM 795 C C . GLY A 1 92 ? -3.475 -7.350 -13.684 1.00 92.31 92 GLY A C 1
ATOM 796 O O . GLY A 1 92 ? -3.912 -8.380 -13.170 1.00 92.31 92 GLY A O 1
ATOM 797 N N . GLN A 1 93 ? -2.657 -6.525 -13.029 1.00 93.50 93 GLN A N 1
ATOM 798 C CA . GLN A 1 93 ? -2.239 -6.767 -11.653 1.00 93.50 93 GLN A CA 1
ATOM 799 C C . GLN A 1 93 ? -3.331 -6.347 -10.668 1.00 93.50 93 G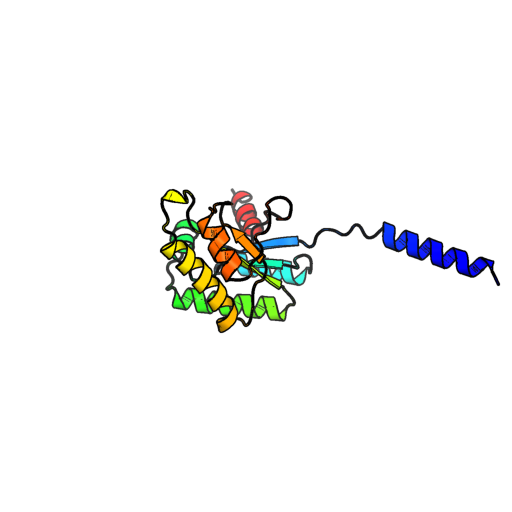LN A C 1
ATOM 801 O O . GLN A 1 93 ? -3.932 -5.278 -10.798 1.00 93.50 93 GLN A O 1
ATOM 806 N N . ARG A 1 94 ? -3.564 -7.166 -9.635 1.00 95.44 94 ARG A N 1
ATOM 807 C CA . ARG A 1 94 ? -4.463 -6.818 -8.528 1.00 95.44 94 ARG A CA 1
ATOM 808 C C . ARG A 1 94 ? -3.687 -6.110 -7.424 1.00 95.44 94 ARG A C 1
ATOM 810 O O . ARG A 1 94 ? -2.668 -6.623 -6.971 1.00 95.44 94 ARG A O 1
ATOM 817 N N . LEU A 1 95 ? -4.202 -4.978 -6.954 1.00 97.44 95 LEU A N 1
ATOM 818 C CA . LEU A 1 95 ? -3.618 -4.223 -5.845 1.00 97.44 95 LEU A CA 1
ATOM 819 C C . LEU A 1 95 ? -4.501 -4.342 -4.596 1.00 97.44 95 LEU A C 1
ATOM 821 O O . LEU A 1 95 ? -5.720 -4.195 -4.677 1.00 97.44 95 LEU A O 1
ATOM 825 N N . GLU A 1 96 ? -3.878 -4.602 -3.454 1.00 97.69 96 GLU A N 1
ATOM 826 C CA . GLU A 1 96 ? -4.486 -4.701 -2.123 1.00 97.69 96 GLU A CA 1
ATOM 827 C C . GLU A 1 96 ? -3.709 -3.833 -1.130 1.00 97.69 96 GLU A C 1
ATOM 829 O O . GLU A 1 96 ? -2.628 -3.349 -1.454 1.00 97.69 96 GLU A O 1
ATOM 834 N N . LEU A 1 97 ? -4.243 -3.596 0.069 1.00 98.19 97 LEU A N 1
ATOM 835 C CA . LEU A 1 97 ? -3.648 -2.616 0.976 1.00 98.19 97 LEU A CA 1
ATOM 836 C C . LEU A 1 97 ? -2.536 -3.226 1.843 1.00 98.19 97 LEU A C 1
ATOM 838 O O . LEU A 1 97 ? -2.738 -4.229 2.528 1.00 98.19 97 LEU A O 1
ATOM 842 N N . HIS A 1 98 ? -1.393 -2.550 1.880 1.00 97.44 98 HIS A N 1
ATOM 843 C CA . HIS A 1 98 ? -0.362 -2.699 2.898 1.00 97.44 98 HIS A CA 1
ATOM 844 C C . HIS A 1 98 ? -0.166 -1.371 3.633 1.00 97.44 98 HIS A C 1
ATOM 846 O O . HIS A 1 98 ? -0.199 -0.316 3.004 1.00 97.44 98 HIS A O 1
ATOM 852 N N . ALA A 1 99 ? 0.050 -1.389 4.948 1.00 97.25 99 ALA A N 1
ATOM 853 C CA . ALA A 1 99 ? 0.429 -0.176 5.670 1.00 97.25 99 ALA A CA 1
ATOM 854 C C . ALA A 1 99 ? 1.260 -0.486 6.914 1.00 97.25 99 ALA A C 1
ATOM 856 O O . ALA A 1 99 ? 0.929 -1.387 7.688 1.00 97.25 99 ALA A O 1
ATOM 857 N N . HIS A 1 100 ? 2.277 0.340 7.148 1.00 96.44 100 HIS A N 1
ATOM 858 C CA . HIS A 1 100 ? 3.004 0.395 8.415 1.00 96.44 100 HIS A CA 1
ATOM 859 C C . HIS A 1 100 ? 2.312 1.359 9.375 1.00 96.44 100 HIS A C 1
ATOM 861 O O . HIS A 1 100 ? 1.991 2.485 9.000 1.00 96.44 100 HIS A O 1
ATOM 867 N N . LEU A 1 101 ? 2.059 0.909 10.602 1.00 95.12 101 LEU A N 1
ATOM 868 C CA . LEU A 1 101 ? 1.431 1.715 11.650 1.00 95.12 101 LEU A CA 1
ATOM 869 C C . LEU A 1 101 ? 2.478 2.116 12.689 1.00 95.12 101 LEU A C 1
ATOM 871 O O . LEU A 1 101 ? 3.059 3.194 12.612 1.00 95.12 101 LEU A O 1
ATOM 875 N N . CYS A 1 102 ? 2.769 1.217 13.622 1.00 92.94 102 CYS A N 1
ATOM 876 C CA . CYS A 1 102 ? 3.856 1.339 14.579 1.00 92.94 102 CYS A CA 1
ATOM 877 C C . CYS A 1 102 ? 4.346 -0.065 14.930 1.00 92.94 102 CYS A C 1
ATOM 879 O O . CYS A 1 102 ? 3.549 -1.000 14.949 1.00 92.94 102 CYS A O 1
ATOM 881 N N . LEU A 1 103 ? 5.635 -0.234 15.228 1.00 91.69 103 LEU A N 1
ATOM 882 C CA . LEU A 1 103 ? 6.152 -1.521 15.703 1.00 91.69 103 LEU A CA 1
ATOM 883 C C . LEU A 1 103 ? 5.624 -1.862 17.109 1.00 91.69 103 LEU A C 1
ATOM 885 O O . LEU A 1 103 ? 5.401 -3.026 17.420 1.00 91.69 103 LEU A O 1
ATOM 889 N N . VAL A 1 104 ? 5.402 -0.839 17.938 1.00 93.50 104 VAL A N 1
ATOM 890 C CA . VAL A 1 104 ? 4.863 -0.953 19.299 1.00 93.50 104 VAL A CA 1
ATOM 891 C C . VAL A 1 104 ? 3.508 -0.253 19.317 1.00 93.50 104 VAL A C 1
ATOM 893 O O . VAL A 1 104 ? 3.437 0.972 19.396 1.00 93.50 104 VAL A O 1
ATOM 896 N N . MET A 1 105 ? 2.426 -1.017 19.168 1.00 95.19 105 MET A N 1
ATOM 897 C CA . MET A 1 105 ? 1.085 -0.4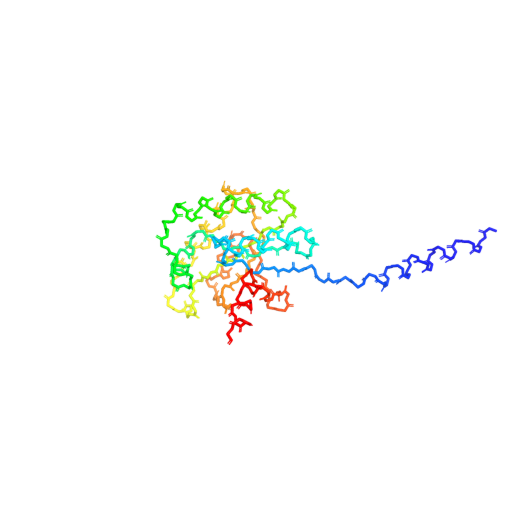66 18.930 1.00 95.19 105 MET A CA 1
ATOM 898 C C . MET A 1 105 ? 0.555 0.398 20.080 1.00 95.19 105 MET A C 1
ATOM 900 O O . MET A 1 105 ? -0.298 1.251 19.850 1.00 95.19 105 MET A O 1
ATOM 904 N N . GLU A 1 106 ? 1.064 0.220 21.297 1.00 94.69 106 GLU A N 1
ATOM 905 C CA . GLU A 1 106 ? 0.763 1.050 22.467 1.00 94.69 106 GLU A CA 1
ATOM 906 C C . GLU A 1 106 ? 1.208 2.508 22.282 1.00 94.69 106 GLU A C 1
ATOM 908 O O . GLU A 1 106 ? 0.633 3.407 22.893 1.00 94.69 106 GLU A O 1
ATOM 913 N N . ASN A 1 107 ? 2.186 2.754 21.405 1.00 95.56 107 ASN A N 1
ATOM 914 C CA . ASN A 1 107 ? 2.696 4.091 21.104 1.00 95.56 107 ASN A CA 1
ATOM 915 C C . ASN A 1 107 ? 1.878 4.821 20.030 1.00 95.56 107 ASN A C 1
ATOM 917 O O . ASN A 1 107 ? 2.241 5.933 19.652 1.00 95.56 107 ASN A O 1
ATOM 921 N N . MET A 1 108 ? 0.811 4.210 19.507 1.00 96.75 108 MET A N 1
ATOM 922 C CA . MET A 1 108 ? 0.002 4.789 18.439 1.00 96.75 108 MET A CA 1
ATOM 923 C C . MET A 1 108 ? -1.478 4.791 18.809 1.00 96.75 108 MET A C 1
ATOM 925 O O . MET A 1 108 ? -2.114 3.744 18.961 1.00 96.75 108 MET A O 1
ATOM 929 N N . SER A 1 109 ? -2.052 5.988 18.895 1.00 97.88 109 SER A N 1
ATOM 930 C CA . SER A 1 109 ? -3.458 6.168 19.247 1.00 97.88 109 SER A CA 1
ATOM 931 C C . SER A 1 109 ? -4.403 5.594 18.187 1.00 97.88 109 SER A C 1
ATOM 933 O O . SER A 1 109 ? -4.070 5.474 17.003 1.00 97.88 109 SER A O 1
ATOM 935 N N . PHE A 1 110 ? -5.642 5.301 18.598 1.00 97.94 110 PHE A N 1
ATOM 936 C CA . PHE A 1 110 ? -6.717 4.904 17.684 1.00 97.94 110 PHE A CA 1
ATOM 937 C C . PHE A 1 110 ? -6.871 5.897 16.520 1.00 97.94 110 PHE A C 1
ATOM 939 O O . PHE A 1 110 ? -7.041 5.494 15.371 1.00 97.94 110 PHE A O 1
ATOM 946 N N . GLN A 1 111 ? -6.815 7.199 16.809 1.00 98.31 111 GLN A N 1
ATOM 947 C CA . GLN A 1 111 ? -7.023 8.272 15.841 1.00 98.31 111 GLN A CA 1
ATOM 948 C C . GLN A 1 111 ? -5.922 8.297 14.777 1.00 98.31 111 GLN A C 1
ATOM 950 O O . GLN A 1 111 ? -6.219 8.490 13.598 1.00 98.31 111 GLN A O 1
ATOM 955 N N . GLU A 1 112 ? -4.669 8.071 15.170 1.00 97.75 112 GLU A N 1
ATOM 956 C CA . GLU A 1 112 ? -3.544 7.998 14.234 1.00 97.75 112 GLU A CA 1
ATOM 957 C C . GLU A 1 112 ? -3.656 6.761 13.339 1.00 97.75 112 GLU A C 1
ATOM 959 O O . GLU A 1 112 ? -3.523 6.876 12.119 1.00 97.75 112 GLU A O 1
ATOM 964 N N . GLN A 1 113 ? -3.976 5.595 13.915 1.00 98.38 113 GLN A N 1
ATOM 965 C CA . GLN A 1 113 ? -4.210 4.373 13.138 1.00 98.38 113 GLN A CA 1
ATOM 966 C C . GLN A 1 113 ? -5.355 4.568 12.138 1.00 98.38 113 GLN A C 1
ATOM 968 O O . GLN A 1 113 ? -5.246 4.214 10.962 1.00 98.38 113 GLN A O 1
ATOM 973 N N . GLU A 1 114 ? -6.463 5.159 12.599 1.00 98.38 114 GLU A N 1
ATOM 974 C CA . GLU A 1 114 ? -7.644 5.390 11.775 1.00 98.38 114 GLU A CA 1
ATOM 975 C C . GLU A 1 114 ? -7.341 6.370 10.640 1.00 98.38 114 GLU A C 1
ATOM 977 O O . GLU A 1 114 ? -7.782 6.133 9.514 1.00 98.38 114 GLU A O 1
ATOM 982 N N . LYS A 1 115 ? -6.549 7.418 10.899 1.00 98.00 115 LYS A N 1
ATOM 983 C CA . LYS A 1 115 ? -6.097 8.368 9.878 1.00 98.00 115 LYS A CA 1
ATOM 984 C C . LYS A 1 115 ? -5.304 7.663 8.777 1.00 98.00 115 LYS A C 1
ATOM 986 O O . LYS A 1 115 ? -5.707 7.757 7.619 1.00 98.00 115 LYS A O 1
ATOM 991 N N . ILE A 1 116 ? -4.243 6.924 9.117 1.00 98.00 116 ILE A N 1
ATOM 992 C CA . ILE A 1 116 ? -3.387 6.258 8.115 1.00 98.00 116 ILE A CA 1
ATOM 993 C C . ILE A 1 116 ? -4.194 5.258 7.280 1.00 98.00 116 ILE A C 1
ATOM 995 O O . ILE A 1 116 ? -4.126 5.280 6.048 1.00 98.00 116 ILE A O 1
ATOM 999 N N . LEU A 1 117 ? -4.999 4.409 7.928 1.00 98.56 117 LEU A N 1
ATOM 1000 C CA . LEU A 1 117 ? -5.758 3.366 7.233 1.00 98.56 117 LEU A CA 1
ATOM 1001 C C . LEU A 1 117 ? -6.888 3.938 6.374 1.00 98.56 117 LEU A C 1
ATOM 1003 O O . LEU A 1 117 ? -7.047 3.520 5.225 1.00 98.56 117 LEU A O 1
ATOM 1007 N N . LYS A 1 118 ? -7.667 4.902 6.887 1.00 98.56 118 LYS A N 1
ATOM 1008 C CA . LYS A 1 118 ? -8.732 5.539 6.096 1.00 98.56 118 LYS A CA 1
ATOM 1009 C C . LYS A 1 118 ? -8.149 6.302 4.922 1.00 98.56 118 LYS A C 1
ATOM 1011 O O . LYS A 1 118 ? -8.652 6.150 3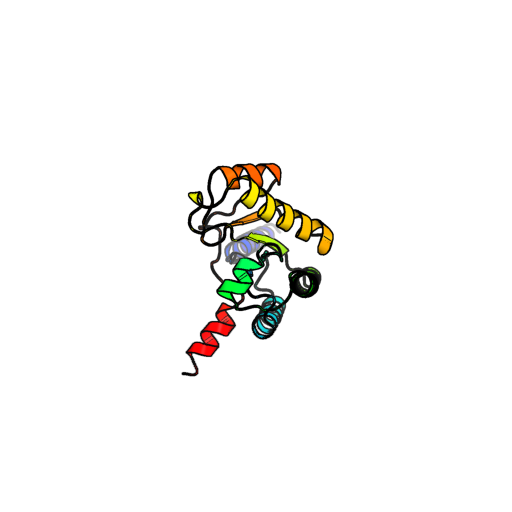.811 1.00 98.56 118 LYS A O 1
ATOM 1016 N N . ASN A 1 119 ? -7.112 7.104 5.148 1.00 98.62 119 ASN A N 1
ATOM 1017 C CA . ASN A 1 119 ? -6.523 7.890 4.076 1.00 98.62 119 ASN A CA 1
ATOM 1018 C C . ASN A 1 119 ? -5.915 6.982 3.007 1.00 98.62 119 ASN A C 1
ATOM 1020 O O . ASN A 1 119 ? -6.196 7.191 1.832 1.00 98.62 119 ASN A O 1
ATOM 1024 N N . SER A 1 120 ? -5.208 5.916 3.394 1.00 98.62 120 SER A N 1
ATOM 1025 C CA . SER A 1 120 ? -4.676 4.931 2.445 1.00 98.62 120 SER A CA 1
ATOM 1026 C C . SER A 1 120 ? -5.784 4.275 1.617 1.00 98.62 120 SER A C 1
ATOM 1028 O O . SER A 1 120 ? -5.726 4.253 0.387 1.00 98.62 120 SER A O 1
ATOM 1030 N N . TYR A 1 121 ? -6.845 3.803 2.278 1.00 98.75 121 TYR A N 1
ATOM 1031 C CA . TYR A 1 121 ? -7.995 3.192 1.611 1.00 98.75 121 TYR A CA 1
ATOM 1032 C C . TYR A 1 121 ? -8.668 4.155 0.621 1.00 98.75 121 TYR A C 1
ATOM 1034 O O . TYR A 1 121 ? -8.957 3.796 -0.524 1.00 98.75 121 TYR A O 1
ATOM 1042 N N . TYR A 1 122 ? -8.921 5.395 1.045 1.00 98.56 122 TYR A N 1
ATOM 1043 C CA . TYR A 1 122 ? -9.579 6.386 0.199 1.00 98.56 122 TYR A CA 1
ATOM 1044 C C . TYR A 1 122 ? -8.674 6.923 -0.902 1.00 98.56 122 TYR A C 1
ATOM 1046 O O . TYR A 1 122 ? -9.190 7.227 -1.975 1.00 98.56 122 TYR A O 1
ATOM 1054 N N . TRP A 1 123 ? -7.363 7.002 -0.679 1.00 98.69 123 TRP A N 1
ATOM 1055 C CA . TRP A 1 123 ? -6.396 7.338 -1.716 1.00 98.69 123 TRP A CA 1
ATOM 1056 C C . TRP A 1 123 ? -6.436 6.290 -2.827 1.00 98.69 123 TRP A C 1
ATOM 1058 O O . TRP A 1 123 ? -6.651 6.653 -3.979 1.00 98.69 123 TRP A O 1
ATOM 1068 N N . MET A 1 124 ? -6.383 4.990 -2.497 1.00 98.69 124 MET A N 1
ATOM 1069 C CA . MET A 1 124 ? -6.500 3.926 -3.507 1.00 98.69 124 MET A CA 1
ATOM 1070 C C . MET A 1 124 ? -7.807 4.045 -4.305 1.00 98.69 124 MET A C 1
ATOM 1072 O O . MET A 1 124 ? -7.815 3.977 -5.536 1.00 98.69 124 MET A O 1
ATOM 1076 N N . LYS A 1 125 ? -8.921 4.300 -3.612 1.00 98.50 125 LYS A N 1
ATOM 1077 C CA . LYS A 1 125 ? -10.234 4.415 -4.254 1.00 98.50 125 LYS A CA 1
ATOM 1078 C C . LYS A 1 125 ? -10.344 5.630 -5.171 1.00 98.50 125 LYS A C 1
ATOM 1080 O O . LYS A 1 125 ? -10.910 5.514 -6.254 1.00 98.50 125 LYS A O 1
ATOM 1085 N N . LYS A 1 126 ? -9.858 6.790 -4.728 1.00 98.44 126 LYS A N 1
ATOM 1086 C CA . LYS A 1 126 ? -10.014 8.065 -5.443 1.00 98.44 126 LYS A CA 1
ATOM 1087 C C . LYS A 1 126 ? -8.974 8.250 -6.541 1.00 98.44 126 LYS A C 1
ATOM 1089 O O . LYS A 1 126 ? -9.324 8.699 -7.624 1.00 98.44 126 LYS A O 1
ATOM 1094 N N . GLU A 1 127 ? -7.720 7.902 -6.272 1.00 98.44 127 GLU A N 1
ATOM 1095 C CA . GLU A 1 127 ? -6.603 8.238 -7.155 1.00 98.44 127 GLU A CA 1
ATOM 1096 C C . GLU A 1 127 ? -6.337 7.183 -8.223 1.00 98.44 127 GLU A C 1
ATOM 1098 O O . GLU A 1 127 ? -5.961 7.538 -9.338 1.00 98.44 127 GLU A O 1
ATOM 1103 N N . ILE A 1 128 ? -6.543 5.903 -7.904 1.00 98.31 128 ILE A N 1
ATOM 1104 C CA . ILE A 1 128 ? -6.254 4.788 -8.822 1.00 98.31 128 ILE A CA 1
ATOM 1105 C C . ILE A 1 128 ? -7.476 3.903 -9.099 1.00 98.31 128 ILE A C 1
ATOM 1107 O O . ILE A 1 128 ? -7.359 2.887 -9.777 1.00 98.31 128 ILE A O 1
ATOM 1111 N N . GLY A 1 129 ? -8.654 4.270 -8.582 1.00 98.12 129 GLY A N 1
ATOM 1112 C CA . GLY A 1 129 ? -9.907 3.553 -8.832 1.00 98.12 129 GLY A CA 1
ATOM 1113 C C . GLY A 1 129 ? -9.998 2.168 -8.178 1.00 98.12 129 GLY A C 1
ATOM 1114 O O . GLY A 1 129 ? -10.875 1.383 -8.534 1.00 98.12 129 GLY A O 1
ATOM 1115 N N . VAL A 1 130 ? -9.123 1.847 -7.218 1.00 98.19 130 VAL A N 1
ATOM 1116 C CA . VAL A 1 130 ? -9.077 0.531 -6.563 1.00 98.19 130 VAL A CA 1
ATOM 1117 C C . VAL A 1 130 ? -9.793 0.579 -5.221 1.00 98.19 130 VAL A C 1
ATOM 1119 O O . VAL A 1 130 ? -9.477 1.386 -4.355 1.00 98.19 130 VAL A O 1
ATOM 1122 N N . THR A 1 131 ? -10.740 -0.334 -5.012 1.00 98.44 131 THR A N 1
ATOM 1123 C CA . THR A 1 131 ? -11.326 -0.571 -3.687 1.00 98.44 131 THR A CA 1
ATOM 1124 C C . THR A 1 131 ? -10.708 -1.838 -3.094 1.00 98.44 131 THR A C 1
ATOM 1126 O O . THR A 1 131 ? -11.202 -2.926 -3.420 1.00 98.44 131 THR A O 1
ATOM 1129 N N . PRO A 1 132 ? -9.658 -1.730 -2.255 1.00 98.19 132 PRO A N 1
ATOM 1130 C CA . PRO A 1 132 ? -9.008 -2.903 -1.682 1.00 98.19 132 PRO A CA 1
ATOM 1131 C C . PRO A 1 132 ? -9.993 -3.696 -0.815 1.00 98.19 132 PRO A C 1
ATOM 1133 O O . PRO A 1 132 ? -10.946 -3.149 -0.249 1.00 98.19 132 PRO A O 1
ATOM 1136 N N . LYS A 1 133 ? -9.783 -5.007 -0.756 1.00 98.19 133 LYS A N 1
ATOM 1137 C CA . LYS A 1 133 ? -10.565 -5.981 0.022 1.00 98.19 133 LYS A CA 1
ATOM 1138 C C . LYS A 1 133 ? -9.729 -6.655 1.090 1.00 98.19 133 LYS A C 1
ATOM 1140 O O . LYS A 1 133 ? -10.281 -7.178 2.056 1.00 98.19 133 LYS A O 1
ATOM 1145 N N . GLU A 1 134 ? -8.420 -6.648 0.913 1.00 97.50 134 GLU A N 1
ATOM 1146 C CA . GLU A 1 134 ? -7.472 -7.312 1.778 1.00 97.50 134 GLU A CA 1
ATOM 1147 C C . GLU A 1 134 ? -6.487 -6.305 2.362 1.00 97.50 134 GLU A C 1
ATOM 1149 O O . GLU A 1 134 ? -6.182 -5.271 1.761 1.00 97.50 134 GLU A O 1
ATOM 1154 N N . PHE A 1 135 ? -6.018 -6.616 3.565 1.00 97.69 135 PHE A N 1
ATOM 1155 C CA . PHE A 1 135 ? -5.052 -5.819 4.296 1.00 97.69 135 PHE A CA 1
ATOM 1156 C C . PHE A 1 135 ? -3.948 -6.705 4.860 1.00 97.69 135 PHE A C 1
ATOM 1158 O O . PHE A 1 135 ? -4.230 -7.742 5.468 1.00 97.69 135 PHE A O 1
ATOM 1165 N N . VAL A 1 136 ? -2.706 -6.257 4.711 1.00 96.19 136 VAL A N 1
ATOM 1166 C CA . VAL A 1 136 ? -1.542 -6.832 5.387 1.00 96.19 136 VAL A CA 1
ATOM 1167 C C . VAL A 1 136 ? -0.896 -5.748 6.251 1.00 96.19 136 VAL A C 1
ATOM 1169 O O . VAL A 1 136 ? -0.529 -4.703 5.711 1.00 96.19 136 VAL A O 1
ATOM 1172 N N . PRO A 1 137 ? -0.737 -5.963 7.568 1.00 95.88 137 PRO A N 1
ATOM 1173 C CA . PRO A 1 137 ? -0.038 -5.020 8.435 1.00 95.88 137 PRO A CA 1
ATOM 1174 C C . PRO A 1 137 ? 1.483 -5.079 8.254 1.00 95.88 137 PRO A C 1
ATOM 1176 O O . PRO A 1 137 ? 2.074 -6.158 8.182 1.00 95.88 137 PRO A O 1
ATOM 1179 N N . GLY A 1 138 ? 2.122 -3.909 8.249 1.00 93.56 138 GLY A N 1
ATOM 1180 C CA . GLY A 1 138 ? 3.574 -3.756 8.371 1.00 93.56 138 GLY A CA 1
ATOM 1181 C C . GLY A 1 138 ? 4.103 -4.429 9.632 1.00 93.56 138 GLY A C 1
ATOM 1182 O O . GLY A 1 138 ? 3.498 -4.313 10.698 1.00 93.56 138 GLY A O 1
ATOM 1183 N N . TRP A 1 139 ? 5.199 -5.181 9.498 1.00 92.06 139 TRP A N 1
ATOM 1184 C CA . TRP A 1 139 ? 5.832 -5.952 10.582 1.00 92.06 139 TRP A CA 1
ATOM 1185 C C . TRP A 1 139 ? 4.903 -6.911 11.338 1.00 92.06 139 TRP A C 1
ATOM 1187 O O . TRP A 1 139 ? 5.215 -7.309 12.457 1.00 92.06 139 TRP A O 1
ATOM 1197 N N . TRP A 1 140 ? 3.752 -7.268 10.759 1.00 93.94 140 TRP A N 1
ATOM 1198 C CA . TRP A 1 140 ? 2.689 -7.986 11.467 1.00 93.94 140 TRP A CA 1
ATOM 1199 C C . TRP A 1 140 ? 2.204 -7.290 12.745 1.00 93.94 140 TRP A C 1
ATOM 1201 O O . TRP A 1 140 ? 1.639 -7.932 13.628 1.00 93.94 140 TRP A O 1
ATOM 1211 N N . SER A 1 141 ? 2.386 -5.972 12.824 1.00 94.88 141 SER A N 1
ATOM 1212 C CA . SER A 1 141 ? 2.015 -5.169 13.979 1.00 94.88 141 SER A CA 1
ATOM 1213 C C . SER A 1 141 ? 0.605 -4.606 13.816 1.00 94.88 141 SER A C 1
ATOM 1215 O O . SER A 1 141 ? 0.316 -3.837 12.897 1.00 94.88 141 SER A O 1
ATOM 1217 N N . PHE A 1 142 ? -0.298 -5.030 14.695 1.00 97.00 142 PHE A N 1
ATOM 1218 C CA . PHE A 1 142 ? -1.684 -4.572 14.757 1.00 97.00 142 PHE A CA 1
ATOM 1219 C C . PHE A 1 142 ? -2.263 -4.844 16.149 1.00 97.00 142 PHE A C 1
ATOM 1221 O O . PHE A 1 142 ? -1.776 -5.701 16.884 1.00 97.00 142 PHE A O 1
ATOM 1228 N N . ASN A 1 143 ? -3.336 -4.143 16.512 1.00 97.56 143 ASN A N 1
ATOM 1229 C CA . ASN A 1 143 ? -4.064 -4.384 17.758 1.00 97.56 143 ASN A CA 1
ATOM 1230 C C . ASN A 1 143 ? -5.591 -4.370 17.538 1.00 97.56 143 ASN A C 1
ATOM 1232 O O . ASN A 1 143 ? -6.084 -4.287 16.409 1.00 97.56 143 ASN A O 1
ATOM 1236 N N . ASN A 1 144 ? -6.369 -4.458 18.621 1.00 98.00 144 ASN A N 1
ATOM 1237 C CA . ASN A 1 144 ? -7.836 -4.457 18.552 1.00 98.00 144 ASN A CA 1
ATOM 1238 C C . ASN A 1 144 ? -8.414 -3.209 17.869 1.00 98.00 144 ASN A C 1
ATOM 1240 O O . ASN A 1 144 ? -9.476 -3.283 17.248 1.00 98.00 144 ASN A O 1
ATOM 1244 N N . ASP A 1 145 ? -7.732 -2.072 17.965 1.00 98.25 145 ASP A N 1
ATOM 1245 C CA . ASP A 1 145 ? -8.157 -0.835 17.323 1.00 98.25 145 ASP A CA 1
ATOM 1246 C C . ASP A 1 145 ? -7.954 -0.893 15.812 1.00 98.25 145 ASP A C 1
ATOM 1248 O O . ASP A 1 145 ? -8.885 -0.574 15.065 1.00 98.25 145 ASP A O 1
ATOM 1252 N N . THR A 1 146 ? -6.826 -1.447 15.362 1.00 98.31 146 THR A N 1
ATOM 1253 C CA . THR A 1 146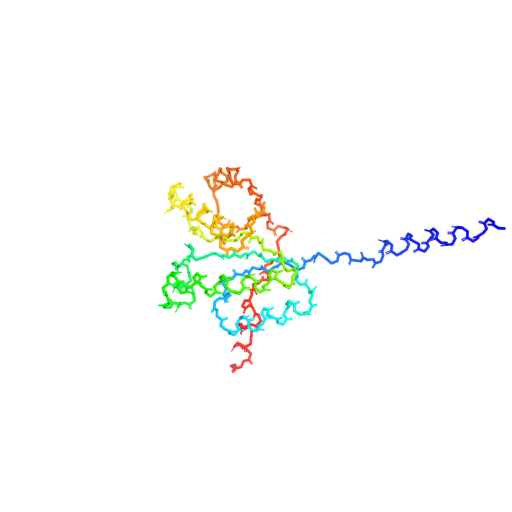 ? -6.602 -1.780 13.951 1.00 98.31 146 THR A CA 1
ATOM 1254 C C . THR A 1 146 ? -7.748 -2.641 13.413 1.00 98.31 146 THR A C 1
ATOM 1256 O O . THR A 1 146 ? -8.380 -2.291 12.416 1.00 98.31 146 THR A O 1
ATOM 1259 N N . LEU A 1 147 ? -8.104 -3.726 14.112 1.00 98.38 147 LEU A N 1
ATOM 1260 C CA . LEU A 1 147 ? -9.170 -4.643 13.685 1.00 98.38 147 LEU A CA 1
ATOM 1261 C C . LEU A 1 147 ? -10.546 -3.961 13.590 1.00 98.38 147 LEU A C 1
ATOM 1263 O O . LEU A 1 147 ? -11.304 -4.219 12.649 1.00 98.38 147 LEU A O 1
ATOM 1267 N N . LYS A 1 148 ? -10.874 -3.053 14.523 1.00 98.56 148 LYS A N 1
ATOM 1268 C CA . LYS A 1 148 ? -12.108 -2.248 14.453 1.00 98.56 148 LYS A CA 1
ATOM 1269 C C . LYS A 1 148 ? -12.133 -1.383 13.194 1.00 98.56 148 LYS A C 1
ATOM 1271 O O . LYS A 1 148 ? -13.176 -1.294 12.546 1.00 98.56 148 LYS A O 1
ATOM 1276 N N . ILE A 1 149 ? -11.012 -0.752 12.843 1.00 98.62 149 ILE A N 1
ATOM 1277 C CA . ILE A 1 149 ? -10.905 0.103 11.654 1.00 98.62 149 ILE A CA 1
ATOM 1278 C C . ILE A 1 149 ? -11.070 -0.730 10.378 1.00 98.62 149 ILE A C 1
ATOM 1280 O O . ILE A 1 149 ? -11.870 -0.363 9.516 1.00 98.62 149 ILE A O 1
ATOM 1284 N N . LEU A 1 150 ? -10.404 -1.887 10.286 1.00 98.56 150 LEU A N 1
ATOM 1285 C CA . LEU A 1 150 ? -10.537 -2.796 9.140 1.00 98.56 150 LEU A CA 1
ATOM 1286 C C . LEU A 1 150 ? -11.987 -3.245 8.934 1.00 98.56 150 LEU A C 1
ATOM 1288 O O . LEU A 1 150 ? -12.489 -3.208 7.811 1.00 98.56 150 LEU A O 1
ATOM 1292 N N . LYS A 1 151 ? -12.702 -3.568 10.021 1.00 98.44 151 LYS A N 1
ATOM 1293 C CA . LYS A 1 151 ? -14.132 -3.901 9.962 1.00 98.44 151 LYS A CA 1
ATOM 1294 C C . LYS A 1 151 ? -14.969 -2.749 9.395 1.00 98.44 151 LYS A C 1
ATOM 1296 O O . LYS A 1 151 ? -15.821 -2.994 8.546 1.00 98.44 151 LYS A O 1
ATOM 1301 N N . LYS A 1 152 ? -14.721 -1.500 9.817 1.00 98.38 152 LYS A N 1
ATOM 1302 C CA . LYS A 1 152 ? -15.420 -0.312 9.279 1.00 98.38 152 LYS A CA 1
ATOM 1303 C C . LYS A 1 152 ? -15.158 -0.111 7.782 1.00 98.38 152 LYS A C 1
ATOM 1305 O O . LYS A 1 152 ? -16.046 0.342 7.069 1.00 98.38 152 LYS A O 1
ATOM 1310 N N . LEU A 1 153 ? -13.950 -0.431 7.319 1.00 98.31 153 LEU A N 1
ATOM 1311 C CA . LEU A 1 153 ? -13.539 -0.315 5.915 1.00 98.31 153 LEU A CA 1
ATOM 1312 C C . LEU A 1 153 ? -13.893 -1.548 5.069 1.00 98.31 153 LEU A C 1
ATOM 1314 O O . LEU A 1 153 ? -13.641 -1.547 3.867 1.00 98.31 153 LEU A O 1
ATOM 1318 N N . ASN A 1 154 ? -14.494 -2.578 5.673 1.00 98.31 154 ASN A N 1
ATOM 1319 C CA . ASN A 1 154 ? -14.759 -3.872 5.044 1.00 98.31 154 ASN A CA 1
ATOM 1320 C C . ASN A 1 154 ? -13.492 -4.512 4.434 1.00 98.31 154 ASN A C 1
ATOM 1322 O O . ASN A 1 154 ? -13.524 -5.066 3.334 1.00 98.31 154 ASN A O 1
ATOM 1326 N N . LEU A 1 155 ? -12.372 -4.402 5.153 1.00 98.25 155 LEU A N 1
ATOM 1327 C CA . LEU A 1 155 ? -11.095 -5.019 4.808 1.00 98.25 155 LEU A CA 1
ATOM 1328 C C . LEU A 1 155 ? -10.905 -6.317 5.591 1.00 98.25 155 LEU A C 1
ATOM 1330 O O . LEU A 1 155 ? -11.075 -6.361 6.812 1.00 98.25 155 LEU A O 1
ATOM 1334 N N . LYS A 1 156 ? -10.493 -7.372 4.890 1.00 97.62 156 LYS A N 1
ATOM 1335 C CA . LYS A 1 156 ? -10.074 -8.637 5.487 1.00 97.62 156 LYS A CA 1
ATOM 1336 C C . LYS A 1 156 ? -8.572 -8.600 5.750 1.00 97.62 156 LYS A C 1
ATOM 1338 O O . LYS A 1 156 ? -7.785 -8.514 4.812 1.00 97.62 156 LYS A O 1
ATOM 1343 N N . MET A 1 157 ? -8.168 -8.736 7.009 1.00 96.50 157 MET A N 1
ATOM 1344 C CA . MET A 1 157 ? -6.758 -8.948 7.327 1.00 96.50 157 MET A CA 1
ATOM 1345 C C . MET A 1 157 ? -6.315 -10.333 6.846 1.00 96.50 157 MET A C 1
ATOM 1347 O O . MET A 1 157 ? -6.977 -11.336 7.132 1.00 96.50 157 MET A O 1
ATOM 1351 N N . ILE A 1 158 ? -5.212 -10.386 6.108 1.00 93.81 158 ILE A N 1
ATOM 1352 C CA . ILE A 1 158 ? -4.598 -11.638 5.666 1.00 93.81 158 ILE A CA 1
ATOM 1353 C C . ILE A 1 158 ? -3.684 -12.150 6.771 1.00 93.81 158 ILE A C 1
ATOM 1355 O O . ILE A 1 158 ? -2.970 -11.380 7.401 1.00 93.81 158 ILE A O 1
ATOM 1359 N N . GLY A 1 159 ? -3.754 -13.451 7.047 1.00 87.12 159 GLY A N 1
ATOM 1360 C CA . GLY A 1 159 ? -2.897 -14.088 8.039 1.00 87.12 159 GLY A CA 1
ATOM 1361 C C . GLY A 1 159 ? -1.532 -14.438 7.457 1.00 87.12 159 GLY A C 1
ATOM 1362 O O . GLY A 1 159 ? -1.405 -14.715 6.267 1.00 87.12 159 GLY A O 1
ATOM 1363 N N . GLN A 1 160 ? -0.526 -14.529 8.322 1.00 83.94 160 GLN A N 1
ATOM 1364 C CA . GLN A 1 160 ? 0.856 -14.836 7.942 1.00 83.94 160 GLN A CA 1
ATOM 1365 C C . GLN A 1 160 ? 1.015 -16.136 7.131 1.00 83.94 160 GLN A C 1
ATOM 1367 O O . GLN A 1 160 ? 1.867 -16.222 6.258 1.00 83.94 160 GLN A O 1
ATOM 1372 N N . ARG A 1 161 ? 0.173 -17.150 7.379 1.00 81.50 161 ARG A N 1
ATOM 1373 C CA . ARG A 1 161 ? 0.197 -18.438 6.651 1.00 81.50 161 ARG A CA 1
ATOM 1374 C C . ARG A 1 161 ? -0.278 -18.338 5.198 1.00 81.50 161 ARG A C 1
ATOM 1376 O O . ARG A 1 161 ? -0.001 -19.227 4.393 1.00 81.50 161 ARG A O 1
ATOM 1383 N N . ASP A 1 162 ? -1.024 -17.286 4.887 1.00 77.25 162 ASP A N 1
ATOM 1384 C CA . ASP A 1 162 ? -1.591 -17.021 3.566 1.00 77.25 162 ASP A CA 1
ATOM 1385 C C . ASP A 1 162 ? -0.837 -15.903 2.836 1.00 77.25 162 ASP A C 1
ATOM 1387 O O . ASP A 1 162 ? -1.289 -15.437 1.790 1.00 77.25 162 ASP A O 1
ATOM 1391 N N . TYR A 1 163 ? 0.305 -15.490 3.389 1.00 77.44 163 TYR A N 1
ATOM 1392 C CA . TYR A 1 163 ? 1.127 -14.396 2.908 1.00 77.44 163 TYR A CA 1
ATOM 1393 C C . TYR A 1 163 ? 2.487 -14.892 2.420 1.00 77.44 163 TYR A C 1
ATOM 1395 O O . TYR A 1 163 ? 3.191 -15.596 3.143 1.00 77.44 163 TYR A O 1
ATOM 1403 N N . ASP A 1 164 ? 2.860 -14.505 1.202 1.00 77.38 164 ASP A N 1
ATOM 1404 C CA . ASP A 1 164 ? 4.229 -14.646 0.711 1.00 77.38 164 ASP A CA 1
ATOM 1405 C C . ASP A 1 164 ? 5.040 -13.406 1.110 1.00 77.38 164 ASP A C 1
ATOM 1407 O O . ASP A 1 164 ? 4.621 -12.276 0.866 1.00 77.38 164 ASP A O 1
ATOM 1411 N N . PHE A 1 165 ? 6.193 -13.633 1.737 1.00 76.44 165 PHE A N 1
ATOM 1412 C CA . PHE A 1 165 ? 7.083 -12.600 2.269 1.00 76.44 165 PHE A CA 1
ATOM 1413 C C . PHE A 1 165 ? 7.974 -11.931 1.218 1.00 76.44 165 PHE A C 1
ATOM 1415 O O . PHE A 1 165 ? 8.840 -11.130 1.568 1.00 76.44 165 PHE A O 1
ATOM 1422 N N . THR A 1 166 ? 7.803 -12.249 -0.060 1.00 82.00 166 THR A N 1
ATOM 1423 C CA . THR A 1 166 ? 8.569 -11.630 -1.142 1.00 82.00 166 THR A CA 1
ATOM 1424 C C . THR A 1 166 ? 8.330 -10.117 -1.187 1.00 82.00 166 THR A C 1
ATOM 1426 O O . THR A 1 166 ? 7.196 -9.681 -1.387 1.00 82.00 166 THR A O 1
ATOM 1429 N N . HIS A 1 167 ? 9.392 -9.315 -1.034 1.00 80.88 167 HIS A N 1
ATOM 1430 C CA . HIS A 1 167 ? 9.336 -7.858 -1.211 1.00 80.88 167 HIS A CA 1
ATOM 1431 C C . HIS A 1 167 ? 9.797 -7.441 -2.610 1.00 80.88 167 HIS A C 1
ATOM 1433 O O . HIS A 1 167 ? 10.655 -8.084 -3.220 1.00 80.88 167 HIS A O 1
ATOM 1439 N N . ASP A 1 168 ? 9.262 -6.322 -3.097 1.00 77.38 168 ASP A N 1
ATOM 1440 C CA . ASP A 1 168 ? 9.572 -5.735 -4.403 1.00 77.38 168 ASP A CA 1
ATOM 1441 C C . ASP A 1 168 ? 11.058 -5.393 -4.595 1.00 77.38 168 ASP A C 1
ATOM 1443 O O . ASP A 1 168 ? 11.570 -5.460 -5.712 1.00 77.38 168 ASP A O 1
ATOM 1447 N N . TYR A 1 169 ? 11.771 -5.079 -3.515 1.00 76.75 169 TYR A N 1
ATOM 1448 C CA . TYR A 1 169 ? 13.190 -4.729 -3.557 1.00 76.75 169 TYR A CA 1
ATOM 1449 C C . TYR A 1 169 ? 14.159 -5.901 -3.341 1.00 76.75 169 TYR A C 1
ATOM 1451 O O . TYR A 1 169 ? 15.361 -5.700 -3.518 1.00 76.75 169 TYR A O 1
ATOM 1459 N N . TYR A 1 170 ? 13.699 -7.112 -2.994 1.00 79.12 170 TYR A N 1
ATOM 1460 C CA . TYR A 1 170 ? 14.599 -8.266 -2.799 1.00 79.12 170 TYR A CA 1
ATOM 1461 C C . TYR A 1 170 ? 15.513 -8.534 -4.008 1.00 79.12 170 TYR A C 1
ATOM 1463 O O . TYR A 1 170 ? 16.727 -8.613 -3.807 1.00 79.12 170 TYR A O 1
ATOM 1471 N N . PRO A 1 171 ? 15.016 -8.528 -5.265 1.00 63.72 171 PRO A N 1
ATOM 1472 C CA . PRO A 1 171 ? 15.875 -8.735 -6.434 1.00 63.72 171 PRO A CA 1
ATOM 1473 C C . PRO A 1 171 ? 16.973 -7.674 -6.604 1.00 63.72 171 PRO A C 1
ATOM 1475 O O . PRO A 1 171 ? 17.994 -7.941 -7.233 1.00 63.72 171 PRO A O 1
ATOM 1478 N N . VAL A 1 172 ? 16.771 -6.467 -6.063 1.00 64.56 172 VAL A N 1
ATOM 1479 C CA . VAL A 1 172 ? 17.730 -5.356 -6.151 1.00 64.56 172 VAL A CA 1
ATOM 1480 C C . VAL A 1 172 ? 18.739 -5.407 -5.001 1.00 64.56 172 VAL A C 1
ATOM 1482 O O . VAL A 1 172 ? 19.928 -5.189 -5.224 1.00 64.56 172 VAL A O 1
ATOM 1485 N N . VAL A 1 173 ? 18.291 -5.712 -3.779 1.00 58.62 173 VAL A N 1
ATOM 1486 C CA . VAL A 1 173 ? 19.154 -5.774 -2.585 1.00 58.62 173 VAL A CA 1
ATOM 1487 C C . VAL A 1 173 ? 20.104 -6.971 -2.639 1.00 58.62 173 VAL A C 1
ATOM 1489 O O . VAL A 1 173 ? 21.283 -6.821 -2.310 1.00 58.62 173 VAL A O 1
ATOM 1492 N N . ASP A 1 174 ? 19.644 -8.122 -3.133 1.00 51.91 174 ASP A N 1
ATOM 1493 C CA . ASP A 1 174 ? 20.508 -9.294 -3.322 1.00 51.91 174 ASP A CA 1
ATOM 1494 C C . ASP A 1 174 ? 21.612 -9.013 -4.355 1.00 51.91 174 ASP A C 1
ATOM 1496 O O . ASP A 1 174 ? 22.757 -9.428 -4.178 1.00 51.91 174 ASP A O 1
ATOM 1500 N N . PHE A 1 175 ? 21.319 -8.201 -5.376 1.00 37.81 175 PHE A N 1
ATOM 1501 C CA . PHE A 1 175 ? 22.298 -7.804 -6.391 1.00 37.81 175 PHE A CA 1
ATOM 1502 C C . PHE A 1 175 ? 23.438 -6.947 -5.816 1.00 37.81 175 PHE A C 1
ATOM 1504 O O . PHE A 1 175 ? 24.598 -7.133 -6.188 1.00 37.81 175 PHE A O 1
ATOM 1511 N N . VAL A 1 176 ? 23.137 -6.043 -4.874 1.00 41.47 176 VAL A N 1
ATOM 1512 C CA . VAL A 1 176 ? 24.134 -5.158 -4.235 1.00 41.47 176 VAL A CA 1
ATOM 1513 C C . VAL A 1 176 ? 25.085 -5.937 -3.319 1.00 41.47 176 VAL A C 1
ATOM 1515 O O . VAL A 1 176 ? 26.259 -5.585 -3.214 1.00 41.47 176 VAL A O 1
ATOM 1518 N N . ASN A 1 177 ? 24.612 -7.014 -2.690 1.00 39.62 177 ASN A N 1
ATOM 1519 C CA . ASN A 1 177 ? 25.434 -7.833 -1.794 1.00 39.62 177 ASN A CA 1
ATOM 1520 C C . ASN A 1 177 ? 26.295 -8.873 -2.525 1.00 39.62 177 ASN A C 1
ATOM 1522 O O . ASN A 1 177 ? 27.274 -9.340 -1.956 1.00 39.62 177 ASN A O 1
ATOM 1526 N N . THR A 1 178 ? 25.981 -9.207 -3.780 1.00 39.41 178 THR A N 1
ATOM 1527 C CA . THR A 1 178 ? 26.795 -10.129 -4.602 1.00 39.41 178 THR A CA 1
ATOM 1528 C C . THR A 1 178 ? 27.937 -9.465 -5.380 1.00 39.41 178 THR A C 1
ATOM 1530 O O . THR A 1 178 ? 28.695 -10.158 -6.052 1.00 39.41 178 THR A O 1
ATOM 1533 N N . GLN A 1 179 ? 28.064 -8.134 -5.317 1.00 40.03 179 GLN A N 1
ATOM 1534 C CA . GLN A 1 179 ? 29.128 -7.371 -5.994 1.00 40.03 179 GLN A CA 1
ATOM 1535 C C . GLN A 1 179 ? 30.188 -6.795 -5.035 1.00 40.03 179 GLN A C 1
ATOM 1537 O O . GLN A 1 179 ? 30.988 -5.953 -5.446 1.00 40.03 179 GLN A O 1
ATOM 1542 N N . LYS A 1 180 ? 30.196 -7.228 -3.771 1.00 38.50 180 LYS A N 1
ATOM 1543 C CA . LYS A 1 180 ? 31.283 -6.978 -2.813 1.00 38.50 180 LYS A CA 1
ATOM 1544 C C . LYS A 1 180 ? 32.109 -8.240 -2.627 1.00 38.50 180 LYS A C 1
ATOM 1546 O O . LYS A 1 180 ? 33.329 -8.083 -2.418 1.00 38.50 180 LYS A O 1
#

Foldseek 3Di:
DPPVVVVVVVVVVVVVVPPPVPPQAEAEEDPCLDPVLVVLVVVVLVVVRHAEYADEALLQVVVCCVPVVDPDDSVVRRVSVLVSLLVSVVSNHHYAHEDEQDPDCVVGDLVSLLVRVVVRQVSCCPRNVDRHAEYEYDVNDDDPSNVVSCVVSNHHYDDPVSDDHHYSCPVVVVVVVVVD

Sequence (180 aa):
MKLQRNIFSIFRKFYEWTVIRFKPLTVHTEAIMIDSVWNEIKKEVARGRVSRWYVMTPENIDYYKSFFNIKMSTSDLSKIMKERYLWMISHGQRLELHAHLCLVMENMSFQEQEKILKNSYYWMKKEIGVTPKEFVPGWWSFNNDTLKILKKLNLKMIGQRDYDFTHDYYPVVDFVNTQK

pLDDT: mean 84.91, std 19.16, range [37.09, 98.75]

Secondary structure (DSSP, 8-state):
--HHHHHHHHHHHHHHHH---PPPEEEEES-TTSHHHHHHHHHHHHTT-EEEEEE--GGGHHHHHHHS---S-HHHHHHHHHHHHHHHHHTT-EEEEEE---SSGGGS-HHHHHHHHHHHHHHHHHHS-----EEEEGGG---HHHHHHHHHTTPEEPPGGG----BTTHHHHHHHHTT-

Radius of gyration: 20.02 Å; chains: 1; bounding box: 51×63×51 Å